Protein AF-A0A3A6N964-F1 (afdb_monomer)

Secondary structure (DSSP, 8-state):
--B----HHHHHT-TTGGG-TTTTSTT----B-HHHHHHHHHHHHHHSHHHHHHHHHHHHHHHHHHHHHHTS-TTS----SHHHHHHHHHHHHHHHHHHHHHH-

Foldseek 3Di:
DWDWDDDPVVLVPDPCVVVDPQNPDPHSIDTDDPVRVVVVVVVVVCPDPVNCVVCVVVVVVVVLVVCCCVPVVLVDDPDDDPVVNVVSSVVSSVVVVVVVVVVD

pLDDT: mean 85.73, std 13.7, range [50.84, 98.12]

Sequence (104 aa):
MSCRSIDPAIFAACDHREYCCVGLDADHQLDYTPKQRRLSQRRVAEESDEFREKYRWRAGIEALNAKLKRVMKLGRLRVRWLARVRYAVNLKALGWNILQAIRA

Structure (mmCIF, N/CA/C/O backbone):
data_AF-A0A3A6N964-F1
#
_entry.id   AF-A0A3A6N964-F1
#
loop_
_atom_site.group_PDB
_atom_site.id
_atom_site.type_symbol
_atom_site.label_atom_id
_atom_site.label_alt_id
_atom_site.label_comp_id
_atom_site.label_asym_id
_atom_site.label_entity_id
_atom_site.label_seq_id
_atom_site.pdbx_PDB_ins_code
_atom_site.Cartn_x
_atom_site.Cartn_y
_atom_site.Cartn_z
_atom_site.occupancy
_atom_site.B_iso_or_equiv
_atom_site.auth_seq_id
_atom_site.auth_comp_id
_atom_site.auth_asym_id
_atom_site.auth_atom_id
_atom_site.pdbx_PDB_model_num
ATOM 1 N N . MET A 1 1 ? 20.270 15.966 -20.641 1.00 50.84 1 MET A N 1
ATOM 2 C CA . MET A 1 1 ? 20.884 14.823 -21.349 1.00 50.84 1 MET A CA 1
ATOM 3 C C . MET A 1 1 ? 19.840 13.732 -21.514 1.00 50.84 1 MET A C 1
ATOM 5 O O . MET A 1 1 ? 19.585 13.009 -20.560 1.00 50.84 1 MET A O 1
ATOM 9 N N . SER A 1 2 ? 19.169 13.684 -22.662 1.00 53.59 2 SER A N 1
ATOM 10 C CA . SER A 1 2 ? 18.360 12.536 -23.092 1.00 53.59 2 SER A CA 1
ATOM 11 C C . SER A 1 2 ? 19.299 11.424 -23.562 1.00 53.59 2 SER A C 1
ATOM 13 O O . SER A 1 2 ? 20.359 11.709 -24.115 1.00 53.59 2 SER A O 1
ATOM 15 N N . CYS A 1 3 ? 18.956 10.170 -23.290 1.00 53.75 3 CYS A N 1
ATOM 16 C CA . CYS A 1 3 ? 19.699 9.014 -23.789 1.00 53.75 3 CYS A CA 1
ATOM 17 C C . CYS A 1 3 ? 18.872 8.440 -24.939 1.00 53.75 3 CYS A C 1
ATOM 19 O O . CYS A 1 3 ? 17.687 8.188 -24.751 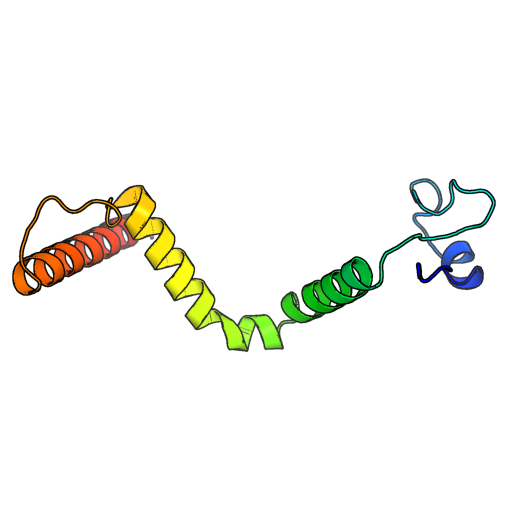1.00 53.75 3 CYS A O 1
ATOM 21 N N . ARG A 1 4 ? 19.482 8.377 -26.125 1.00 61.81 4 ARG A N 1
ATOM 22 C CA . ARG A 1 4 ? 18.804 8.244 -27.416 1.00 61.81 4 ARG A CA 1
ATOM 23 C C . ARG A 1 4 ? 19.417 7.091 -28.185 1.00 61.81 4 ARG A C 1
ATOM 25 O O . ARG A 1 4 ? 20.553 7.232 -28.622 1.00 61.81 4 ARG A O 1
ATOM 32 N N . SER A 1 5 ? 18.679 5.996 -28.304 1.00 59.22 5 SER A N 1
ATOM 33 C CA . SER A 1 5 ? 18.652 5.104 -29.473 1.00 59.22 5 SER A CA 1
ATOM 34 C C . SER A 1 5 ? 18.077 3.744 -29.081 1.00 59.22 5 SER A C 1
ATOM 36 O O . SER A 1 5 ? 18.420 3.180 -28.039 1.00 59.22 5 SER A O 1
ATOM 38 N N . ILE A 1 6 ? 17.187 3.224 -29.925 1.00 66.25 6 ILE A N 1
ATOM 39 C CA . ILE A 1 6 ? 16.942 1.784 -30.021 1.00 66.25 6 ILE A CA 1
ATOM 40 C C . ILE A 1 6 ? 17.932 1.238 -31.054 1.00 66.25 6 ILE A C 1
ATOM 42 O O . ILE A 1 6 ? 18.221 1.907 -32.043 1.00 66.25 6 ILE A O 1
ATOM 46 N N . ASP A 1 7 ? 18.465 0.039 -30.829 1.00 68.75 7 ASP A N 1
ATOM 47 C CA . ASP A 1 7 ? 19.273 -0.654 -31.833 1.00 68.75 7 ASP A CA 1
ATOM 48 C C . ASP A 1 7 ? 18.416 -0.952 -33.091 1.00 68.75 7 ASP A C 1
ATOM 50 O O . ASP A 1 7 ? 17.375 -1.611 -32.970 1.00 68.75 7 ASP A O 1
ATOM 54 N N . PRO A 1 8 ? 18.826 -0.507 -34.295 1.00 69.69 8 PRO A N 1
ATOM 55 C CA . PRO A 1 8 ? 18.097 -0.761 -35.537 1.00 69.69 8 PRO A CA 1
ATOM 56 C C . PRO A 1 8 ? 17.826 -2.247 -35.810 1.00 69.69 8 PRO A C 1
ATOM 58 O O . PRO A 1 8 ? 16.784 -2.588 -36.373 1.00 69.69 8 PRO A O 1
ATOM 61 N N . ALA A 1 9 ? 18.716 -3.147 -35.375 1.00 71.94 9 ALA A N 1
ATOM 62 C CA . ALA A 1 9 ? 18.520 -4.587 -35.520 1.00 71.94 9 ALA A CA 1
ATOM 63 C C . ALA A 1 9 ? 17.359 -5.100 -34.651 1.00 71.94 9 ALA A C 1
ATOM 65 O O . ALA A 1 9 ? 16.594 -5.960 -35.086 1.00 71.94 9 ALA A O 1
ATOM 66 N N . ILE A 1 10 ? 17.175 -4.533 -33.452 1.00 73.06 10 ILE A N 1
ATOM 67 C CA . ILE A 1 10 ? 16.060 -4.875 -32.554 1.00 73.06 10 ILE A CA 1
ATOM 68 C C . ILE A 1 10 ? 14.731 -4.408 -33.159 1.00 73.06 10 ILE A C 1
ATOM 70 O O . ILE A 1 10 ? 13.736 -5.131 -33.106 1.00 73.06 10 ILE A O 1
ATOM 74 N N . PHE A 1 11 ? 14.709 -3.229 -33.786 1.00 69.06 11 PHE A N 1
ATOM 75 C CA . PHE A 1 11 ? 13.518 -2.737 -34.478 1.00 69.06 11 PHE A CA 1
ATOM 76 C C . PHE A 1 11 ? 13.150 -3.616 -35.688 1.00 69.06 11 PHE A C 1
ATOM 78 O O . PHE A 1 11 ? 12.002 -4.054 -35.825 1.00 69.06 11 PHE A O 1
ATOM 85 N N . ALA A 1 12 ? 14.135 -3.962 -36.523 1.00 74.19 12 ALA A N 1
ATOM 86 C CA . ALA A 1 12 ? 13.962 -4.818 -37.700 1.00 74.19 12 ALA A CA 1
ATOM 87 C C . ALA A 1 12 ? 13.591 -6.278 -37.376 1.00 74.19 12 ALA A C 1
ATOM 89 O O . ALA A 1 12 ? 13.150 -7.007 -38.266 1.00 74.19 12 ALA A O 1
ATOM 90 N N . ALA A 1 13 ? 13.678 -6.701 -36.115 1.00 79.00 13 ALA A N 1
ATOM 91 C CA . ALA A 1 13 ? 13.230 -8.015 -35.647 1.00 79.00 13 ALA A CA 1
ATOM 92 C C . ALA A 1 13 ? 11.893 -7.985 -34.872 1.00 79.00 13 ALA A C 1
ATOM 94 O O . ALA A 1 13 ? 11.383 -9.037 -34.512 1.00 79.00 13 ALA A O 1
ATOM 95 N N . CYS A 1 14 ? 11.315 -6.808 -34.602 1.00 75.75 14 CYS A N 1
ATOM 96 C CA . CYS A 1 14 ? 10.110 -6.678 -33.778 1.00 75.75 14 CYS A CA 1
ATOM 97 C C . CYS A 1 14 ? 8.807 -7.000 -34.540 1.00 75.75 14 CYS A C 1
ATOM 99 O O . CYS A 1 14 ? 8.478 -6.345 -35.528 1.00 75.75 14 CYS A O 1
ATOM 101 N N . ASP A 1 15 ? 8.000 -7.929 -34.027 1.00 81.69 15 ASP A N 1
ATOM 102 C CA . ASP A 1 15 ? 6.699 -8.305 -34.615 1.00 81.69 15 ASP A CA 1
ATOM 103 C C . ASP A 1 15 ? 5.617 -7.217 -34.475 1.00 81.69 15 ASP A C 1
ATOM 105 O O . ASP A 1 15 ? 4.583 -7.254 -35.136 1.00 81.69 15 ASP A O 1
ATOM 109 N N . HIS A 1 16 ? 5.852 -6.208 -33.631 1.00 75.25 16 HIS A N 1
ATOM 110 C CA . HIS A 1 16 ? 4.910 -5.116 -33.362 1.00 75.25 16 HIS A CA 1
ATOM 111 C C . HIS A 1 16 ? 5.267 -3.804 -34.077 1.00 75.25 16 HIS A C 1
ATOM 113 O O . HIS A 1 16 ? 4.761 -2.747 -33.699 1.00 75.25 16 HIS A O 1
ATOM 119 N N . ARG A 1 17 ? 6.129 -3.850 -35.105 1.00 71.94 17 ARG A N 1
ATOM 120 C CA . ARG A 1 17 ? 6.568 -2.670 -35.879 1.00 71.94 17 ARG A CA 1
ATOM 121 C C . ARG A 1 17 ? 5.417 -1.780 -36.345 1.00 71.94 17 ARG A C 1
ATOM 123 O O . ARG A 1 17 ? 5.504 -0.569 -36.192 1.00 71.94 17 ARG A O 1
ATOM 130 N N . GLU A 1 18 ? 4.340 -2.376 -36.852 1.00 71.50 18 GLU A N 1
ATOM 131 C CA . GLU A 1 18 ? 3.184 -1.658 -37.415 1.00 71.50 18 GLU A CA 1
ATOM 132 C C . GLU A 1 18 ? 2.441 -0.785 -36.389 1.00 71.50 18 GLU A C 1
ATOM 134 O O . GLU A 1 18 ? 1.795 0.191 -36.760 1.00 71.50 18 GLU A O 1
ATOM 139 N N . TYR A 1 19 ? 2.570 -1.096 -35.095 1.00 71.12 19 TYR A N 1
ATOM 140 C CA . TYR A 1 19 ? 1.940 -0.362 -33.991 1.00 71.12 19 TYR A CA 1
ATOM 141 C C . TYR A 1 19 ? 2.968 0.354 -33.104 1.00 71.12 19 TYR A C 1
ATOM 143 O O . TYR A 1 19 ? 2.620 0.922 -32.067 1.00 71.12 19 TYR A O 1
ATOM 151 N N . CYS A 1 20 ? 4.251 0.297 -33.470 1.00 67.88 20 CYS A N 1
ATOM 152 C CA . CYS A 1 20 ? 5.328 0.808 -32.645 1.00 67.88 20 CYS A CA 1
ATOM 153 C C . CYS A 1 20 ? 5.390 2.331 -32.742 1.00 67.88 20 CYS A C 1
ATOM 155 O O . CYS A 1 20 ? 5.843 2.890 -33.737 1.00 67.88 20 CYS A O 1
ATOM 157 N N . CYS A 1 21 ? 5.026 3.007 -31.654 1.00 60.38 21 CYS A N 1
ATOM 158 C CA . CYS A 1 21 ? 5.076 4.466 -31.558 1.00 60.38 21 CYS A CA 1
ATOM 159 C C . CYS A 1 21 ? 6.491 5.047 -31.746 1.00 60.38 21 CYS A C 1
ATOM 161 O O . CYS A 1 21 ? 6.623 6.243 -31.974 1.00 60.38 21 CYS A O 1
ATOM 163 N N . VAL A 1 22 ? 7.534 4.215 -31.610 1.00 62.78 22 VAL A N 1
ATOM 164 C CA . VAL A 1 22 ? 8.942 4.595 -31.807 1.00 62.78 22 VAL A CA 1
ATOM 165 C C . VAL A 1 22 ? 9.367 4.477 -33.268 1.00 62.78 22 VAL A C 1
ATOM 167 O O . VAL A 1 22 ? 10.197 5.245 -33.709 1.00 62.78 22 VAL A O 1
ATOM 170 N N . GLY A 1 23 ? 8.786 3.560 -34.045 1.00 56.16 23 GLY A N 1
ATOM 171 C CA . GLY A 1 23 ? 9.119 3.393 -35.467 1.00 56.16 23 GLY A CA 1
ATOM 172 C C . GLY A 1 23 ? 8.487 4.429 -36.395 1.00 56.16 23 GLY A C 1
ATOM 173 O O . GLY A 1 23 ? 8.605 4.312 -37.610 1.00 56.16 23 GLY A O 1
ATOM 174 N N . LEU A 1 24 ? 7.748 5.388 -35.831 1.00 55.03 24 LEU A N 1
ATOM 175 C CA . LEU A 1 24 ? 7.080 6.467 -36.558 1.00 55.03 24 LEU A CA 1
ATOM 176 C C . LEU A 1 24 ? 7.930 7.740 -36.635 1.00 55.03 24 LEU A C 1
ATOM 178 O O . LEU A 1 24 ? 7.559 8.659 -37.367 1.00 55.03 24 LEU A O 1
ATOM 182 N N . ASP A 1 25 ? 9.033 7.827 -35.886 1.00 60.16 25 ASP A N 1
ATOM 183 C CA . ASP A 1 25 ? 10.010 8.887 -36.099 1.00 60.16 25 ASP A CA 1
ATOM 184 C C . ASP A 1 25 ? 11.004 8.463 -37.194 1.00 60.16 25 ASP A C 1
ATOM 186 O O . ASP A 1 25 ? 11.309 7.287 -37.386 1.00 60.16 25 ASP A O 1
ATOM 190 N N . ALA A 1 26 ? 11.478 9.429 -37.982 1.00 61.19 26 ALA A N 1
ATOM 191 C CA . ALA A 1 26 ? 12.383 9.136 -39.095 1.00 61.19 26 ALA A CA 1
ATOM 192 C C . ALA A 1 26 ? 13.727 8.547 -38.614 1.00 61.19 26 ALA A C 1
ATOM 194 O O . ALA A 1 26 ? 14.392 7.823 -39.355 1.00 61.19 26 ALA A O 1
ATOM 195 N N . ASP A 1 27 ? 14.093 8.823 -37.357 1.00 64.44 27 ASP A N 1
ATOM 196 C CA . ASP A 1 27 ? 15.407 8.537 -36.781 1.00 64.44 27 ASP A CA 1
ATOM 197 C C . ASP A 1 27 ? 15.428 7.327 -35.820 1.00 64.44 27 ASP A C 1
ATOM 199 O O . ASP A 1 27 ? 16.489 6.996 -35.286 1.00 64.44 27 ASP A O 1
ATOM 203 N N . HIS A 1 28 ? 14.296 6.650 -35.599 1.00 65.50 28 HIS A N 1
ATOM 204 C CA . HIS A 1 28 ? 14.121 5.512 -34.681 1.00 65.50 28 HIS A CA 1
ATOM 205 C C . HIS A 1 28 ? 14.587 5.798 -33.235 1.00 65.50 28 HIS A C 1
ATOM 207 O O . HIS A 1 28 ? 15.262 4.979 -32.594 1.00 65.50 28 HIS A O 1
ATOM 213 N N . GLN A 1 29 ? 14.257 6.975 -32.691 1.00 65.69 29 GLN A N 1
ATOM 214 C CA . GLN A 1 29 ? 14.722 7.446 -31.385 1.00 65.69 29 GLN A CA 1
ATOM 215 C C . GLN A 1 29 ? 13.654 7.359 -30.287 1.00 65.69 29 GLN A C 1
ATOM 217 O O . GLN A 1 29 ? 12.549 7.885 -30.361 1.00 65.69 29 GLN A O 1
ATOM 222 N N . LEU A 1 30 ? 14.050 6.763 -29.159 1.00 70.25 30 LEU A N 1
ATOM 223 C CA . LEU A 1 30 ? 13.355 6.931 -27.885 1.00 70.25 30 LEU A CA 1
ATOM 224 C C . LEU A 1 30 ? 13.998 8.072 -27.101 1.00 70.25 30 LEU A C 1
ATOM 226 O O . LEU A 1 30 ? 15.088 7.915 -26.550 1.00 70.25 30 LEU A O 1
ATOM 230 N N . ASP A 1 31 ? 13.297 9.196 -26.988 1.00 71.88 31 ASP A N 1
ATOM 231 C CA . ASP A 1 31 ? 13.696 10.269 -26.086 1.00 71.88 31 ASP A CA 1
ATOM 232 C C . ASP A 1 31 ? 13.180 10.006 -24.669 1.00 71.88 31 ASP A C 1
ATOM 234 O O . ASP A 1 31 ? 11.987 10.081 -24.368 1.00 71.88 31 ASP A O 1
ATOM 238 N N . TYR A 1 32 ? 14.107 9.753 -23.748 1.00 76.62 32 TYR A N 1
ATOM 239 C CA . TYR A 1 32 ? 13.803 9.730 -22.325 1.00 76.62 32 TYR A CA 1
ATOM 240 C C . TYR A 1 32 ? 14.835 10.503 -21.514 1.00 76.62 32 TYR A C 1
ATOM 242 O O . TYR A 1 32 ? 16.047 10.497 -21.751 1.00 76.62 32 TYR A O 1
ATOM 250 N N . THR A 1 33 ? 14.337 11.160 -20.475 1.00 85.12 33 THR A N 1
ATOM 251 C CA . THR A 1 33 ? 15.170 11.750 -19.437 1.00 85.12 33 THR A CA 1
ATOM 252 C C . THR A 1 33 ? 15.852 10.644 -18.622 1.00 85.12 33 THR A C 1
ATOM 254 O O . THR A 1 33 ? 15.301 9.549 -18.451 1.00 85.12 33 THR A O 1
ATOM 257 N N . PRO A 1 34 ? 17.005 10.922 -17.988 1.00 85.81 34 PRO A N 1
ATOM 258 C CA . PRO 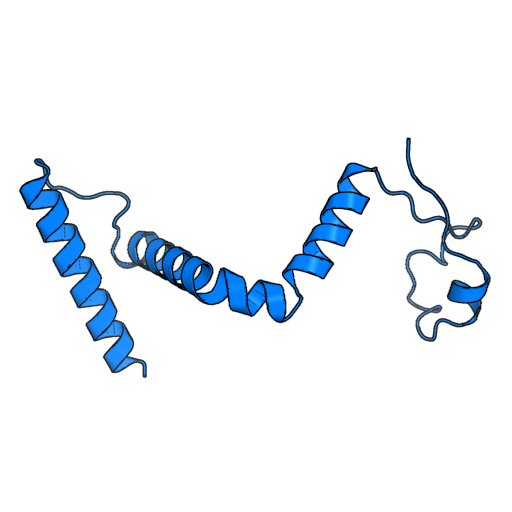A 1 34 ? 17.660 9.959 -17.106 1.00 85.81 34 PRO A CA 1
ATOM 259 C C . PRO A 1 34 ? 16.745 9.512 -15.958 1.00 85.81 34 PRO A C 1
ATOM 261 O O . PRO A 1 34 ? 16.835 8.382 -15.485 1.00 85.81 34 PRO A O 1
ATOM 264 N N . LYS A 1 35 ? 15.831 10.391 -15.522 1.00 89.12 35 LYS A N 1
ATOM 265 C CA . LYS A 1 35 ? 14.804 10.078 -14.524 1.00 89.12 35 LYS A CA 1
ATOM 266 C C . LYS A 1 35 ? 13.818 9.031 -15.042 1.00 89.12 35 LYS A C 1
ATOM 268 O O . LYS A 1 35 ? 13.555 8.072 -14.324 1.00 89.12 35 LYS A O 1
ATOM 273 N N . GLN A 1 36 ? 13.294 9.197 -16.256 1.00 87.44 36 GLN A N 1
ATOM 274 C CA . GLN A 1 36 ? 12.374 8.232 -16.867 1.00 87.44 36 GLN A CA 1
ATOM 275 C C . GLN A 1 36 ? 13.030 6.857 -17.020 1.00 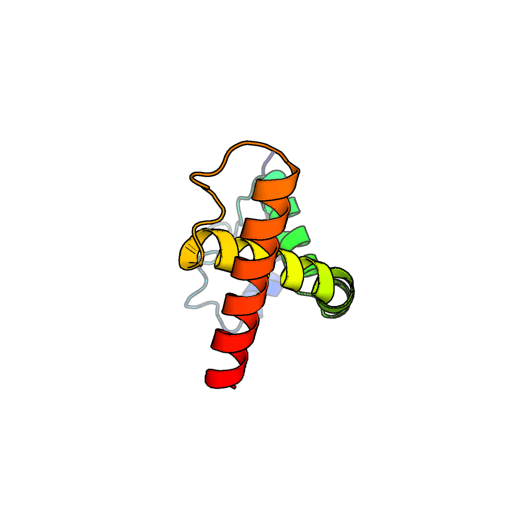87.44 36 GLN A C 1
ATOM 277 O O . GLN A 1 36 ? 12.434 5.872 -16.592 1.00 87.44 36 GLN A O 1
ATOM 282 N N . ARG A 1 37 ? 14.286 6.792 -17.490 1.00 87.12 37 ARG A N 1
ATOM 283 C CA . ARG A 1 37 ? 15.033 5.523 -17.569 1.00 87.12 37 ARG A CA 1
ATOM 284 C C . ARG A 1 37 ? 15.151 4.833 -16.213 1.00 87.12 37 ARG A C 1
ATOM 286 O O . ARG A 1 37 ? 14.794 3.666 -16.097 1.00 87.12 37 ARG A O 1
ATOM 293 N N . ARG A 1 38 ? 15.597 5.557 -15.178 1.00 92.50 38 ARG A N 1
ATOM 294 C CA . ARG A 1 38 ? 15.729 4.995 -13.821 1.00 92.50 38 ARG A CA 1
ATOM 295 C C . ARG A 1 38 ? 14.400 4.482 -13.277 1.00 92.50 38 ARG A C 1
ATOM 297 O O . ARG A 1 38 ? 14.364 3.421 -12.669 1.00 92.50 38 ARG A O 1
ATOM 304 N N . LEU A 1 39 ? 13.313 5.226 -13.483 1.00 94.12 39 LEU A N 1
ATOM 305 C CA . LEU A 1 39 ? 11.984 4.800 -13.042 1.00 94.12 39 LEU A CA 1
ATOM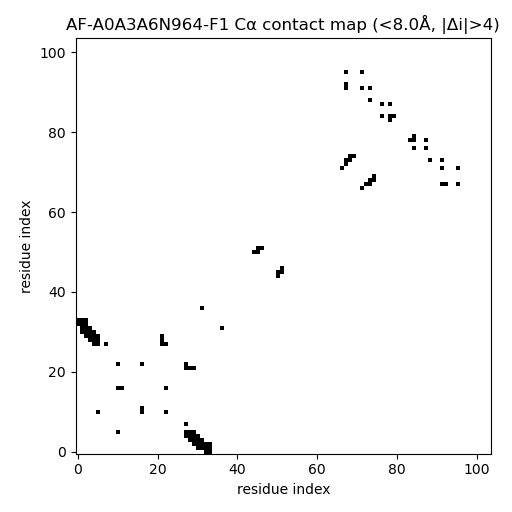 306 C C . LEU A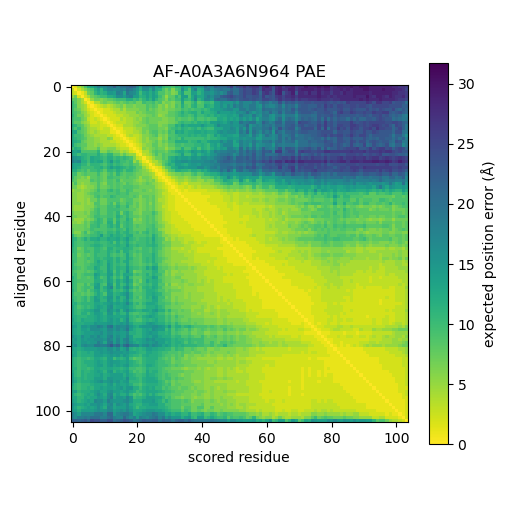 1 39 ? 11.505 3.561 -13.802 1.00 94.12 39 LEU A C 1
ATOM 308 O O . LEU A 1 39 ? 10.944 2.672 -13.176 1.00 94.12 39 LEU A O 1
ATOM 312 N N . SER A 1 40 ? 11.755 3.481 -15.111 1.00 90.81 40 SER A N 1
ATOM 313 C CA . SER A 1 40 ? 11.423 2.302 -15.914 1.00 90.81 40 SER A CA 1
ATOM 314 C C . SER A 1 40 ? 12.172 1.066 -15.423 1.00 90.81 40 SER A C 1
ATOM 316 O O . SER A 1 40 ? 11.557 0.042 -15.159 1.00 90.81 4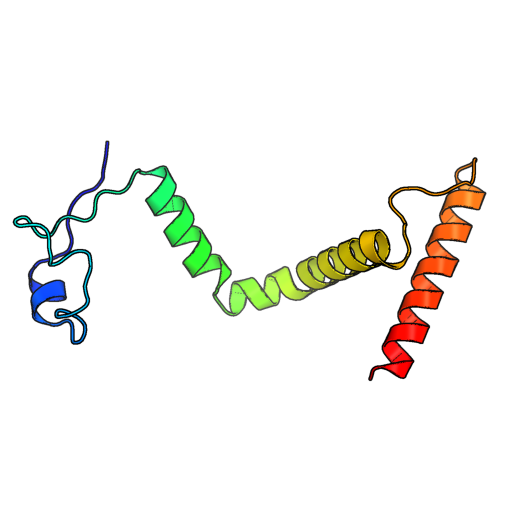0 SER A O 1
ATOM 318 N N . GLN A 1 41 ? 13.485 1.182 -15.214 1.00 91.69 41 GLN A N 1
ATOM 319 C CA . GLN A 1 41 ? 14.304 0.097 -14.666 1.00 91.69 41 GLN A CA 1
ATOM 320 C C . GLN A 1 41 ? 13.820 -0.333 -13.277 1.00 91.69 41 GLN A C 1
ATOM 322 O O . GLN A 1 41 ? 13.755 -1.523 -12.985 1.00 91.69 41 GLN A O 1
ATOM 327 N N . ARG A 1 42 ? 13.430 0.631 -12.432 1.00 94.88 42 ARG A N 1
ATOM 328 C CA . ARG A 1 42 ? 12.875 0.334 -11.111 1.00 94.88 42 ARG A CA 1
ATOM 329 C C . ARG A 1 42 ? 11.549 -0.418 -11.199 1.00 94.88 42 ARG A C 1
ATOM 331 O O . ARG A 1 42 ? 11.367 -1.344 -10.430 1.00 94.88 42 ARG A O 1
ATOM 338 N N . ARG A 1 43 ? 10.653 -0.053 -12.123 1.00 94.00 43 ARG A N 1
ATOM 339 C CA . ARG A 1 43 ? 9.370 -0.752 -12.324 1.00 94.00 43 ARG A CA 1
ATOM 340 C C . ARG A 1 43 ? 9.574 -2.200 -12.751 1.00 94.00 43 ARG A C 1
ATOM 342 O O . ARG A 1 43 ? 8.965 -3.077 -12.163 1.00 94.00 43 ARG A O 1
ATOM 349 N N . VAL A 1 44 ? 10.488 -2.441 -13.692 1.00 93.25 44 VAL A N 1
ATOM 350 C CA . VAL A 1 44 ? 10.848 -3.806 -14.112 1.00 93.25 44 VAL A CA 1
ATOM 351 C C . VAL A 1 44 ? 11.359 -4.622 -12.920 1.00 93.25 44 VAL A C 1
ATOM 353 O O . VAL A 1 44 ? 10.944 -5.757 -12.727 1.00 93.25 44 VAL A O 1
ATOM 356 N N . ALA A 1 45 ? 12.207 -4.031 -12.071 1.00 92.38 45 ALA A N 1
ATOM 357 C CA . ALA A 1 45 ? 12.668 -4.692 -10.851 1.00 92.38 45 ALA A CA 1
ATOM 358 C C . ALA A 1 45 ? 11.544 -4.896 -9.813 1.00 92.38 45 ALA A C 1
ATOM 360 O O . ALA A 1 45 ? 11.512 -5.921 -9.148 1.00 92.38 45 ALA A O 1
ATOM 361 N N . GLU A 1 46 ? 10.622 -3.940 -9.668 1.00 93.12 46 GLU A N 1
ATOM 362 C CA . GLU A 1 46 ? 9.456 -4.038 -8.775 1.00 93.12 46 GLU A CA 1
ATOM 363 C C . GLU A 1 46 ? 8.459 -5.125 -9.224 1.00 93.12 46 GLU A C 1
ATOM 365 O O . GLU A 1 46 ? 7.711 -5.654 -8.400 1.00 93.12 46 GLU A O 1
ATOM 370 N N . GLU A 1 47 ? 8.443 -5.461 -10.517 1.00 92.50 47 GLU A N 1
ATOM 371 C CA . GLU A 1 47 ? 7.591 -6.501 -11.099 1.00 92.50 47 GLU A CA 1
ATOM 372 C C . GLU A 1 47 ? 8.141 -7.921 -10.914 1.00 92.50 47 GLU A C 1
ATOM 374 O O . GLU A 1 47 ? 7.360 -8.865 -11.050 1.00 92.50 47 GLU A O 1
ATOM 379 N N . SER A 1 48 ? 9.424 -8.075 -10.559 1.00 94.69 48 SER A N 1
ATOM 380 C CA . SER A 1 48 ? 10.064 -9.383 -10.375 1.00 94.69 48 SER A CA 1
ATOM 381 C C . SER A 1 48 ? 9.467 -10.163 -9.201 1.00 94.69 48 SER A C 1
ATOM 383 O O . SER A 1 48 ? 9.032 -9.587 -8.196 1.00 94.69 48 SER A O 1
ATOM 385 N N . ASP A 1 49 ? 9.470 -11.492 -9.302 1.00 94.31 49 ASP A N 1
ATOM 386 C CA . ASP A 1 49 ? 8.910 -12.355 -8.263 1.00 94.31 49 ASP A CA 1
ATOM 387 C C . ASP A 1 49 ? 9.667 -12.224 -6.937 1.00 94.31 49 ASP A C 1
ATOM 389 O O . ASP A 1 49 ? 9.034 -12.162 -5.881 1.00 94.31 49 ASP A O 1
ATOM 393 N N . GLU A 1 50 ? 10.995 -12.056 -6.966 1.00 94.69 50 GLU A N 1
ATOM 394 C CA . GLU A 1 50 ? 11.789 -11.854 -5.748 1.00 94.69 50 GLU A CA 1
ATOM 395 C C . GLU A 1 50 ? 11.407 -10.552 -5.038 1.00 94.69 50 GLU A C 1
ATOM 397 O O . GLU A 1 50 ? 11.330 -10.493 -3.805 1.00 94.69 50 GLU A O 1
ATOM 402 N N . PHE A 1 51 ? 11.144 -9.486 -5.802 1.00 94.12 51 PHE A N 1
ATOM 403 C CA . PHE A 1 51 ? 10.683 -8.229 -5.230 1.00 94.12 51 PHE A CA 1
ATOM 404 C C . PHE A 1 51 ? 9.290 -8.393 -4.621 1.00 94.12 51 PHE A C 1
ATOM 406 O O . PHE A 1 51 ? 9.052 -7.979 -3.481 1.00 94.12 51 PHE A O 1
ATOM 413 N N . ARG A 1 52 ? 8.367 -9.027 -5.350 1.00 92.56 52 ARG A N 1
ATOM 414 C CA . ARG A 1 52 ? 6.999 -9.272 -4.877 1.00 92.56 52 ARG A CA 1
ATOM 415 C C . ARG A 1 52 ? 6.990 -10.106 -3.607 1.00 92.56 52 ARG A C 1
ATOM 417 O O . ARG A 1 52 ? 6.268 -9.755 -2.676 1.00 92.56 52 ARG A O 1
ATOM 424 N N . GLU A 1 53 ? 7.796 -11.158 -3.536 1.00 94.38 53 GLU A N 1
ATOM 425 C CA . GLU A 1 53 ? 7.922 -12.005 -2.353 1.00 94.38 53 GLU A CA 1
ATOM 426 C C . GLU A 1 53 ? 8.469 -11.211 -1.163 1.00 94.38 53 GLU A C 1
ATOM 428 O O . GLU A 1 53 ? 7.837 -11.160 -0.101 1.00 94.38 53 GLU A O 1
ATOM 433 N N . LYS A 1 54 ? 9.577 -10.488 -1.366 1.00 95.31 54 LYS A N 1
ATOM 4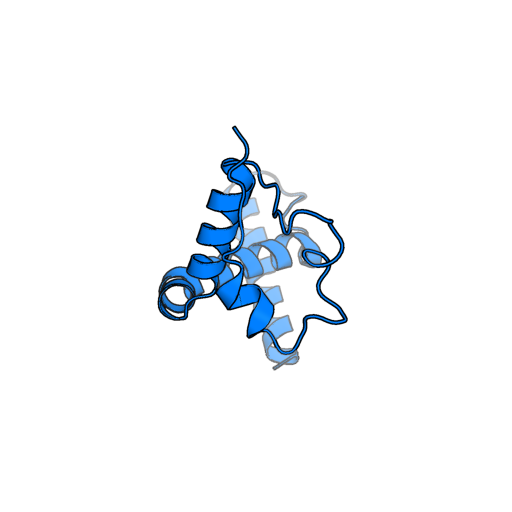34 C CA . LYS A 1 54 ? 10.206 -9.660 -0.331 1.00 95.31 54 LYS A CA 1
ATOM 435 C C . LYS A 1 54 ? 9.259 -8.596 0.232 1.00 95.31 54 LYS A C 1
ATOM 437 O O . LYS A 1 54 ? 9.261 -8.340 1.437 1.00 95.31 54 LYS A O 1
ATOM 442 N N . TYR A 1 55 ? 8.449 -7.964 -0.619 1.00 95.38 55 TYR A N 1
ATOM 443 C CA . TYR A 1 55 ? 7.565 -6.859 -0.231 1.00 95.38 55 TYR A CA 1
ATOM 444 C C . TYR A 1 55 ? 6.100 -7.261 0.001 1.00 95.38 55 TYR A C 1
ATOM 446 O O . TYR A 1 55 ? 5.302 -6.408 0.405 1.00 95.38 55 TYR A O 1
ATOM 454 N N . ARG A 1 56 ? 5.742 -8.545 -0.155 1.00 94.56 56 ARG A N 1
ATOM 455 C CA . ARG A 1 56 ? 4.372 -9.075 -0.006 1.00 94.56 56 ARG A CA 1
ATOM 456 C C . ARG A 1 56 ? 3.697 -8.614 1.283 1.00 94.56 56 ARG A C 1
ATOM 458 O O . ARG A 1 56 ? 2.579 -8.097 1.261 1.00 94.56 56 ARG A O 1
ATOM 465 N N . TRP A 1 57 ? 4.383 -8.776 2.412 1.00 94.50 57 TRP A N 1
ATOM 466 C CA . TRP A 1 57 ? 3.848 -8.436 3.732 1.00 94.50 57 TRP A CA 1
ATOM 467 C C . TRP A 1 57 ? 3.601 -6.940 3.891 1.00 94.50 57 TRP A C 1
ATOM 469 O O . TRP A 1 57 ? 2.548 -6.522 4.374 1.00 94.50 57 TRP A O 1
ATOM 479 N N . ARG A 1 58 ? 4.549 -6.119 3.431 1.00 95.62 58 ARG A N 1
ATOM 480 C CA . ARG A 1 58 ? 4.429 -4.664 3.494 1.00 95.62 58 ARG A CA 1
ATOM 481 C C . ARG A 1 58 ? 3.265 -4.174 2.635 1.00 95.62 58 ARG A C 1
ATOM 483 O O . ARG A 1 58 ? 2.444 -3.404 3.128 1.00 95.62 58 ARG A O 1
ATOM 490 N N . ALA A 1 59 ? 3.165 -4.659 1.399 1.00 93.69 59 ALA A N 1
ATOM 491 C CA . ALA A 1 59 ? 2.067 -4.324 0.499 1.00 93.69 59 ALA A CA 1
ATOM 492 C C . ALA A 1 59 ? 0.705 -4.704 1.109 1.00 93.69 59 ALA A C 1
ATOM 494 O O . ALA A 1 59 ? -0.235 -3.910 1.067 1.00 93.69 59 ALA A O 1
ATOM 495 N N . GLY A 1 60 ? 0.614 -5.869 1.761 1.00 93.75 60 GLY A N 1
ATOM 496 C CA . GLY A 1 60 ? -0.583 -6.288 2.495 1.00 93.75 60 GLY A CA 1
ATOM 497 C C . GLY A 1 60 ? -0.965 -5.332 3.633 1.00 93.75 60 GLY A C 1
ATOM 498 O O . GLY A 1 60 ? -2.123 -4.926 3.741 1.00 93.75 60 GLY A O 1
ATOM 499 N N . ILE A 1 61 ? 0.006 -4.911 4.449 1.00 94.81 61 ILE A N 1
ATOM 500 C CA . ILE A 1 61 ? -0.210 -3.956 5.551 1.00 94.81 61 ILE A CA 1
ATOM 501 C C . ILE A 1 61 ? -0.638 -2.580 5.023 1.00 94.81 61 ILE A C 1
ATOM 503 O O . ILE A 1 61 ? -1.547 -1.950 5.570 1.00 94.81 61 ILE A O 1
ATOM 507 N N . GLU A 1 62 ? -0.002 -2.089 3.961 1.00 96.62 62 GLU A N 1
ATOM 508 C CA . GLU A 1 62 ? -0.351 -0.812 3.333 1.00 96.62 62 GLU A CA 1
ATOM 509 C C . GLU A 1 62 ? -1.767 -0.852 2.745 1.00 96.62 62 GLU A C 1
ATOM 511 O O . GLU A 1 62 ? -2.566 0.060 2.994 1.00 96.62 62 GLU A O 1
ATOM 516 N N . ALA A 1 63 ? -2.119 -1.940 2.055 1.00 94.12 63 ALA A N 1
ATOM 517 C CA . ALA A 1 63 ? -3.458 -2.161 1.525 1.00 94.12 63 ALA A CA 1
ATOM 518 C C . ALA A 1 63 ? -4.514 -2.204 2.641 1.00 94.12 63 ALA A C 1
ATOM 520 O O . ALA A 1 63 ? -5.543 -1.525 2.543 1.00 94.12 63 ALA A O 1
ATOM 521 N N . LEU A 1 64 ? -4.249 -2.929 3.735 1.00 94.00 64 LEU A N 1
ATOM 522 C CA . LEU A 1 64 ? -5.121 -2.967 4.911 1.00 94.00 64 LEU A CA 1
ATOM 523 C C . LEU A 1 64 ? -5.333 -1.562 5.486 1.00 94.00 64 LEU A C 1
ATOM 525 O O . LEU A 1 64 ? -6.471 -1.129 5.670 1.00 94.00 64 LEU A O 1
ATOM 529 N N . ASN A 1 65 ? -4.254 -0.812 5.716 1.00 95.12 65 ASN A N 1
ATOM 530 C CA . ASN A 1 65 ? -4.331 0.547 6.247 1.00 95.12 65 ASN A CA 1
ATOM 531 C C . ASN A 1 65 ? -5.124 1.488 5.331 1.00 95.12 65 ASN A C 1
ATOM 533 O O . ASN A 1 65 ? -5.922 2.296 5.815 1.00 95.12 65 ASN A O 1
ATOM 537 N N . ALA A 1 66 ? -4.955 1.375 4.011 1.00 95.06 66 ALA A N 1
ATOM 538 C CA . ALA A 1 66 ? -5.736 2.139 3.044 1.00 95.06 66 ALA A CA 1
ATOM 539 C C . ALA A 1 66 ? -7.237 1.809 3.141 1.00 95.06 66 ALA A C 1
ATOM 541 O O . ALA A 1 66 ? -8.073 2.720 3.180 1.00 95.06 66 ALA A O 1
ATOM 542 N N . LYS A 1 67 ? -7.594 0.522 3.253 1.00 94.75 67 LYS A N 1
ATOM 543 C CA . LYS A 1 67 ? -8.987 0.080 3.433 1.00 94.75 67 LYS A CA 1
ATOM 544 C C . LYS A 1 67 ? -9.571 0.565 4.755 1.00 94.75 67 LYS A C 1
ATOM 546 O O . LYS A 1 67 ? -10.656 1.143 4.751 1.00 94.75 67 LYS A O 1
ATOM 551 N N . LEU A 1 68 ? -8.847 0.433 5.864 1.00 95.81 68 LEU A N 1
ATOM 552 C CA . LEU A 1 68 ? -9.304 0.911 7.170 1.00 95.81 68 LEU A CA 1
ATOM 553 C C . LEU A 1 68 ? -9.505 2.437 7.193 1.00 95.81 68 LEU A C 1
ATOM 555 O O . LEU A 1 68 ? -10.485 2.931 7.754 1.00 95.81 68 LEU A O 1
ATOM 559 N N . LYS A 1 69 ? -8.630 3.210 6.538 1.00 95.75 69 LYS A N 1
ATOM 560 C CA . LYS A 1 69 ? -8.818 4.662 6.381 1.00 95.75 69 LYS A CA 1
ATOM 561 C C . LYS A 1 69 ? -10.059 4.991 5.548 1.00 95.75 69 LYS A C 1
ATOM 563 O O . LYS A 1 69 ? -10.855 5.829 5.970 1.00 95.75 69 LYS A O 1
ATOM 568 N N . ARG A 1 70 ? -10.245 4.333 4.397 1.00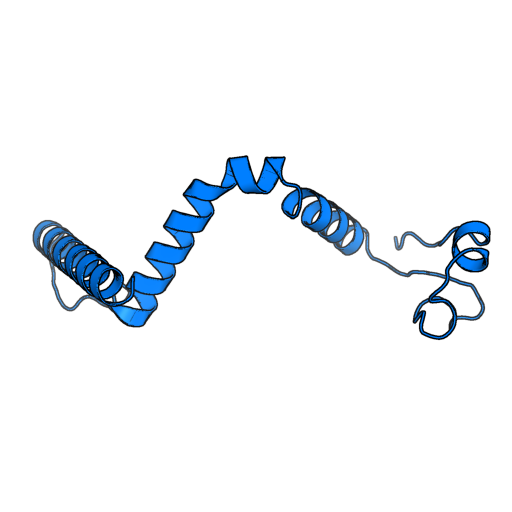 95.12 70 ARG A N 1
ATOM 569 C CA . ARG A 1 70 ? -11.334 4.626 3.446 1.00 95.12 70 ARG A CA 1
ATOM 570 C C . ARG A 1 70 ? -12.705 4.153 3.937 1.00 95.12 70 ARG A C 1
ATOM 572 O O . ARG A 1 70 ? -13.665 4.927 3.891 1.00 95.12 70 ARG A O 1
ATOM 579 N N . VAL A 1 71 ? -12.781 2.903 4.390 1.00 94.88 71 VAL A N 1
ATOM 580 C CA . VAL A 1 71 ? -14.021 2.212 4.773 1.00 94.88 71 VAL A CA 1
ATOM 581 C C . VAL A 1 71 ? -14.340 2.461 6.241 1.00 94.88 71 VAL A C 1
ATOM 583 O O . VAL A 1 71 ? -15.395 3.000 6.555 1.00 94.88 71 VAL A O 1
ATOM 586 N N . MET A 1 72 ? -13.394 2.175 7.140 1.00 95.38 72 MET A N 1
ATOM 587 C CA . MET A 1 72 ? -13.614 2.309 8.587 1.00 95.38 72 MET A CA 1
ATOM 588 C C . MET A 1 72 ? -13.393 3.740 9.106 1.00 95.38 72 MET A C 1
ATOM 590 O O . MET A 1 72 ? -13.535 3.984 10.306 1.00 95.38 72 MET A O 1
ATOM 594 N N . LYS A 1 73 ? -13.083 4.706 8.228 1.00 95.00 73 LYS A N 1
ATOM 595 C CA . LYS A 1 73 ? -12.900 6.137 8.541 1.00 95.00 73 LYS A CA 1
ATOM 596 C C . LYS A 1 73 ? -11.823 6.414 9.600 1.00 95.00 73 LYS A C 1
ATOM 598 O O . LYS A 1 73 ? -11.937 7.369 10.366 1.00 95.00 73 LYS A O 1
ATOM 603 N N . LEU A 1 74 ? -10.746 5.619 9.626 1.00 95.38 74 LEU A N 1
ATOM 604 C CA . LEU A 1 74 ? -9.635 5.827 10.572 1.00 95.38 74 LEU A CA 1
ATOM 605 C C . LEU A 1 74 ? -8.940 7.193 10.444 1.00 95.38 74 LEU A C 1
ATOM 607 O O . LEU A 1 74 ? -8.321 7.639 11.402 1.00 95.38 74 LEU A O 1
ATOM 611 N N . GLY A 1 75 ? -9.054 7.876 9.301 1.00 92.12 75 GLY A N 1
ATOM 612 C CA . GLY A 1 75 ? -8.456 9.202 9.108 1.00 92.12 75 GLY A CA 1
ATOM 613 C C . GLY A 1 75 ? -9.092 10.325 9.938 1.00 92.12 75 GLY A C 1
ATOM 614 O O . GLY A 1 75 ? -8.491 11.384 10.072 1.00 92.12 75 GLY A O 1
ATOM 615 N N . ARG A 1 76 ? -10.293 10.121 10.500 1.00 93.56 76 ARG A N 1
ATOM 616 C CA . ARG A 1 76 ? -10.979 11.128 11.323 1.00 93.56 76 ARG A CA 1
ATOM 617 C C . ARG A 1 76 ? -11.767 10.459 12.447 1.00 93.56 76 ARG A C 1
ATOM 619 O O . ARG A 1 76 ? -12.956 10.177 12.311 1.00 93.56 76 ARG A O 1
ATOM 626 N N . LEU A 1 77 ? -11.099 10.213 13.571 1.00 95.62 77 LEU A N 1
ATOM 627 C CA . LEU A 1 77 ? -11.721 9.653 14.770 1.00 95.62 77 LEU A CA 1
ATOM 628 C C . LEU A 1 77 ? -12.294 10.765 15.658 1.00 95.62 77 LEU A C 1
ATOM 630 O O . LEU A 1 77 ? -11.610 11.731 15.981 1.00 95.62 77 LEU A O 1
ATOM 634 N N . ARG A 1 78 ? -13.551 10.615 16.091 1.00 94.38 78 ARG A N 1
ATOM 635 C CA . ARG A 1 78 ? -14.233 11.552 17.005 1.00 94.38 78 ARG A CA 1
ATOM 636 C C . ARG A 1 78 ? -14.026 11.167 18.476 1.00 94.38 78 ARG A C 1
ATOM 638 O O . ARG A 1 78 ? -14.957 11.221 19.268 1.00 94.38 78 ARG A O 1
ATOM 645 N N . VAL A 1 79 ? -12.818 10.738 18.837 1.00 96.50 79 VAL A N 1
ATOM 646 C CA . VAL A 1 79 ? -12.440 10.413 20.221 1.00 96.50 79 VAL A CA 1
ATOM 647 C C . VAL A 1 79 ? -11.166 11.163 20.593 1.00 96.50 79 VAL A C 1
ATOM 649 O O . VAL A 1 79 ? -10.311 11.403 19.746 1.00 96.50 79 VAL A O 1
ATOM 652 N N . ARG A 1 80 ? -11.051 11.545 21.865 1.00 95.19 80 ARG A N 1
ATOM 653 C CA . ARG A 1 80 ? -9.856 12.179 22.439 1.00 95.19 80 ARG A CA 1
ATOM 654 C C . ARG A 1 80 ? -9.158 11.194 23.378 1.00 95.19 80 ARG A C 1
ATOM 656 O O . ARG A 1 80 ? -9.827 10.311 23.912 1.00 95.19 80 ARG A O 1
ATOM 663 N N . TRP A 1 81 ? -7.855 11.396 23.593 1.00 96.88 81 TRP A N 1
ATOM 664 C CA . TRP A 1 81 ? -6.951 10.580 24.426 1.00 96.88 81 TRP A CA 1
ATOM 665 C C . TRP A 1 81 ? -6.489 9.259 23.795 1.00 96.88 81 TRP A C 1
ATOM 667 O O . TRP A 1 81 ? -7.283 8.497 23.243 1.00 96.88 81 TRP A O 1
ATOM 677 N N . LEU A 1 82 ? -5.187 8.967 23.918 1.00 97.19 82 LEU A N 1
ATOM 678 C CA . LEU A 1 82 ? -4.519 7.851 23.234 1.00 97.19 82 LEU A CA 1
ATOM 679 C C . LEU A 1 82 ? -5.147 6.486 23.546 1.00 97.19 82 LEU A C 1
ATOM 681 O O . LEU A 1 82 ? -5.313 5.676 22.639 1.00 97.19 82 LEU A O 1
ATOM 685 N N . ALA A 1 83 ? -5.547 6.243 24.797 1.00 98.12 83 ALA A N 1
ATOM 686 C CA . ALA A 1 83 ? -6.198 4.992 25.188 1.00 98.12 83 ALA A CA 1
ATOM 687 C C . ALA A 1 83 ? -7.517 4.761 24.426 1.00 98.12 83 ALA A C 1
ATOM 689 O O . ALA A 1 83 ? -7.736 3.687 23.868 1.00 98.12 83 ALA A O 1
ATOM 690 N N . ARG A 1 84 ? -8.364 5.796 24.316 1.00 97.81 84 ARG A N 1
ATOM 691 C CA . ARG A 1 84 ? -9.633 5.720 23.574 1.00 97.81 84 ARG A CA 1
ATOM 692 C C . ARG A 1 84 ? -9.404 5.613 22.068 1.00 97.81 84 ARG A C 1
ATOM 694 O O . ARG A 1 84 ? -10.133 4.891 21.395 1.00 97.81 84 ARG A O 1
ATOM 701 N N . VAL A 1 85 ? -8.380 6.294 21.543 1.00 97.19 85 VAL A N 1
ATOM 702 C CA . VAL A 1 85 ? -7.961 6.161 20.138 1.00 97.19 85 VAL A CA 1
ATOM 703 C C . VAL A 1 85 ? -7.564 4.717 19.839 1.00 97.19 85 VAL A C 1
ATOM 705 O O . VAL A 1 85 ? -8.117 4.128 18.916 1.00 97.19 85 VAL A O 1
ATOM 708 N N . ARG A 1 86 ? -6.672 4.119 20.641 1.00 97.25 86 ARG A N 1
ATOM 709 C CA . ARG A 1 86 ? -6.241 2.718 20.481 1.00 97.25 86 ARG A CA 1
ATOM 710 C C . ARG A 1 86 ? -7.428 1.759 20.513 1.00 97.25 86 ARG A C 1
ATOM 712 O O . ARG A 1 86 ? -7.560 0.927 19.621 1.00 97.25 86 ARG A O 1
ATOM 719 N N . TYR A 1 87 ? -8.325 1.931 21.482 1.00 97.75 87 TYR A N 1
ATOM 720 C CA . TYR A 1 87 ? -9.536 1.122 21.588 1.00 97.75 87 TYR A CA 1
ATOM 721 C C . TYR A 1 87 ? -10.425 1.227 20.336 1.00 97.75 87 TYR A C 1
ATOM 723 O O . TYR A 1 87 ? -10.807 0.213 19.753 1.00 97.75 87 TYR A O 1
ATOM 731 N N . ALA A 1 88 ? -10.687 2.446 19.853 1.00 97.19 88 ALA A N 1
ATOM 732 C CA . ALA A 1 88 ? -11.484 2.669 18.647 1.00 97.19 88 ALA A CA 1
ATOM 733 C C . ALA A 1 88 ? -10.829 2.091 17.379 1.00 97.19 88 ALA A C 1
ATOM 735 O O . ALA A 1 88 ? -11.531 1.568 16.512 1.00 97.19 88 ALA A O 1
ATOM 736 N N . VAL A 1 89 ? -9.499 2.177 17.259 1.00 97.00 89 VAL A N 1
ATOM 737 C CA . VAL A 1 89 ? -8.753 1.559 16.153 1.00 97.00 89 VAL A CA 1
ATOM 738 C C . VAL A 1 89 ? -8.895 0.038 16.197 1.00 97.00 89 VAL A C 1
ATOM 740 O O . VAL A 1 89 ? -9.232 -0.551 15.172 1.00 97.00 89 VAL A O 1
ATOM 743 N N . ASN A 1 90 ? -8.721 -0.583 17.368 1.00 97.06 90 ASN A N 1
ATOM 744 C CA . ASN A 1 90 ? -8.838 -2.034 17.535 1.00 97.06 90 ASN A CA 1
ATOM 745 C C . ASN A 1 90 ? -10.232 -2.544 17.153 1.00 97.06 90 ASN A C 1
ATOM 747 O O . ASN A 1 90 ? -10.342 -3.482 16.369 1.00 97.06 90 ASN A O 1
ATOM 751 N N . LEU A 1 91 ? -11.299 -1.889 17.623 1.00 97.62 91 LEU A N 1
ATOM 752 C CA . LEU A 1 91 ? -12.671 -2.260 17.255 1.00 97.62 91 LEU A CA 1
ATOM 753 C C . LEU A 1 91 ? -12.933 -2.121 15.751 1.00 97.62 91 LEU A C 1
ATOM 755 O O . LEU A 1 91 ? -13.609 -2.954 15.150 1.00 97.62 91 LEU A O 1
ATOM 759 N N . LYS A 1 92 ? -12.385 -1.083 15.112 1.00 96.81 92 LYS A N 1
ATOM 760 C CA . LYS A 1 92 ? -12.514 -0.894 13.662 1.00 96.81 92 LYS A CA 1
ATOM 761 C C . LYS A 1 92 ? -11.726 -1.936 12.869 1.00 96.81 92 LYS A C 1
ATOM 763 O O . LYS A 1 92 ? -12.214 -2.388 11.839 1.00 96.81 92 LYS A O 1
ATOM 768 N N . ALA A 1 93 ? -10.541 -2.324 13.334 1.00 96.62 93 ALA A N 1
ATOM 769 C CA . ALA A 1 93 ? -9.772 -3.406 12.729 1.00 96.62 93 ALA A CA 1
ATOM 770 C C . ALA A 1 93 ? -10.501 -4.753 12.874 1.00 96.62 93 ALA A C 1
ATOM 772 O O . ALA A 1 93 ? -10.654 -5.470 11.889 1.00 96.62 93 ALA A O 1
ATOM 773 N N . LEU A 1 94 ? -11.049 -5.045 14.058 1.00 96.88 94 LEU A N 1
ATOM 774 C CA . LEU A 1 94 ? -11.882 -6.225 14.298 1.00 96.88 94 LEU A CA 1
ATOM 775 C C . LEU A 1 94 ? -13.104 -6.258 13.370 1.00 96.88 94 LEU A C 1
ATOM 777 O O . LEU A 1 94 ? -13.350 -7.264 12.710 1.00 96.88 94 LEU A O 1
ATOM 781 N N . GLY A 1 95 ? -13.835 -5.146 13.264 1.00 96.00 95 GLY A N 1
ATOM 782 C CA . GLY A 1 95 ? -14.981 -5.043 12.360 1.00 96.00 95 GLY A CA 1
ATOM 783 C C . GLY A 1 95 ? -14.603 -5.282 10.896 1.00 96.00 95 GLY A C 1
ATOM 784 O O . GLY A 1 95 ? -15.354 -5.919 10.163 1.00 96.00 95 GLY A O 1
ATOM 785 N N . TRP A 1 96 ? -13.419 -4.833 10.466 1.00 96.19 96 TRP A N 1
ATOM 786 C CA . TRP A 1 96 ? -12.915 -5.140 9.127 1.00 96.19 96 TRP A CA 1
ATOM 787 C C . TRP A 1 96 ? -12.642 -6.635 8.940 1.00 96.19 96 TRP A C 1
ATOM 789 O O . TRP A 1 96 ? -13.027 -7.184 7.911 1.00 96.19 96 TRP A O 1
ATOM 799 N N . ASN A 1 97 ? -12.048 -7.305 9.931 1.00 94.88 97 ASN A N 1
ATOM 800 C CA . ASN A 1 97 ? -11.809 -8.749 9.873 1.00 94.88 97 ASN A CA 1
ATOM 801 C C . ASN A 1 97 ? -13.120 -9.538 9.740 1.00 94.88 97 ASN A C 1
ATOM 803 O O . ASN A 1 97 ? -13.205 -10.427 8.899 1.00 94.88 97 ASN A O 1
ATOM 807 N N . ILE A 1 98 ? -14.161 -9.165 10.492 1.00 96.19 98 ILE A N 1
ATOM 808 C CA . ILE A 1 98 ? -15.496 -9.778 10.384 1.00 96.19 98 ILE A CA 1
ATOM 809 C C . ILE A 1 98 ? -16.076 -9.571 8.978 1.00 96.19 98 ILE A C 1
ATOM 811 O O . ILE A 1 98 ? -16.542 -10.516 8.350 1.00 96.19 98 IL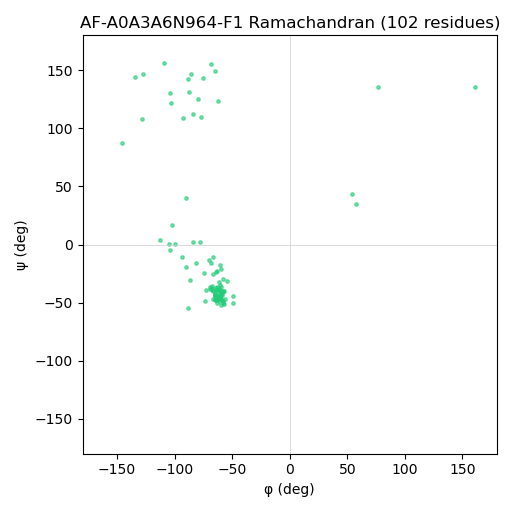E A O 1
ATOM 815 N N . LEU A 1 99 ? -16.003 -8.347 8.443 1.00 94.50 99 LEU A N 1
ATOM 816 C CA . LEU A 1 99 ? -16.475 -8.055 7.086 1.00 94.50 99 LEU A CA 1
ATOM 817 C C . LEU A 1 99 ? -15.731 -8.857 6.013 1.00 94.50 99 LEU A C 1
ATOM 819 O O . LEU A 1 99 ? -16.321 -9.193 4.993 1.00 94.50 99 LEU A O 1
ATOM 823 N N . GLN A 1 100 ? -14.439 -9.120 6.208 1.00 93.75 100 GLN A N 1
ATOM 824 C CA . GLN A 1 100 ? -13.659 -9.948 5.292 1.00 93.75 100 GLN A CA 1
ATOM 825 C C . GLN A 1 100 ? -14.033 -11.425 5.403 1.00 93.75 100 GLN A C 1
ATOM 827 O O . GLN A 1 100 ? -14.143 -12.068 4.369 1.00 93.75 100 GLN A O 1
ATOM 832 N N . ALA A 1 101 ? -14.294 -11.932 6.610 1.00 96.00 101 ALA A N 1
ATOM 833 C CA . ALA A 1 101 ? -14.742 -13.308 6.819 1.00 96.00 101 ALA A CA 1
ATOM 834 C C . ALA A 1 101 ? -16.087 -13.603 6.136 1.00 96.00 101 ALA A C 1
ATOM 836 O O . ALA A 1 101 ? -16.294 -14.707 5.666 1.00 96.00 101 ALA A O 1
ATOM 837 N N . ILE A 1 102 ? -16.977 -12.609 6.035 1.00 96.06 102 ILE A N 1
ATOM 838 C CA . ILE A 1 102 ? -18.261 -12.743 5.321 1.00 96.06 102 ILE A CA 1
ATOM 839 C C . ILE A 1 102 ? -18.081 -12.734 3.790 1.00 96.06 102 ILE A C 1
ATOM 841 O O . ILE A 1 102 ? -18.947 -13.208 3.064 1.00 96.06 102 ILE A O 1
ATOM 845 N N . ARG A 1 103 ? -16.993 -12.144 3.277 1.00 91.19 103 ARG A N 1
ATOM 846 C CA . ARG A 1 103 ? -16.719 -12.053 1.830 1.00 91.19 103 ARG A CA 1
ATOM 847 C C . ARG A 1 103 ? -15.926 -13.234 1.275 1.00 91.19 103 ARG A C 1
ATOM 849 O O . ARG A 1 103 ? -15.852 -13.348 0.054 1.00 91.19 103 ARG A O 1
ATOM 856 N N . ALA A 1 104 ? -15.247 -13.969 2.149 1.00 72.69 104 ALA A N 1
ATOM 857 C CA . ALA A 1 104 ? -14.452 -15.144 1.813 1.00 72.69 104 ALA A CA 1
ATOM 858 C C . ALA A 1 104 ? -15.369 -16.356 1.636 1.00 72.69 104 ALA A C 1
ATOM 860 O O . ALA A 1 104 ? -15.055 -17.168 0.741 1.00 72.69 104 ALA A O 1
#

Mean predicted aligned error: 9.22 Å

Solvent-accessible surface area (backbone atoms only — not comparable to full-atom values): 6215 Å² total; per-residue (Å²): 120,65,59,74,64,57,60,67,69,60,56,78,67,44,94,55,51,96,75,35,82,45,69,72,46,98,79,41,53,51,87,36,48,64,65,55,52,53,52,52,55,47,49,59,51,58,68,33,68,70,42,43,62,75,41,44,66,58,54,50,53,53,52,49,52,51,47,39,35,71,73,64,38,63,83,67,68,98,62,74,61,69,70,53,42,53,52,54,51,51,53,45,52,51,52,49,53,54,58,48,64,75,73,107

Radius of gyration: 23.91 Å; Cα contacts (8 Å, |Δi|>4): 56; chains: 1; bounding box: 39×30×64 Å